Protein AF-B7Q1Q6-F1 (afdb_monomer_lite)

Radius of gyration: 13.54 Å; chains: 1; bounding box: 40×26×26 Å

Sequence (51 aa):
MSKKSNNKVCCVFGCPYKAINDEPRHFYCIPSKPYEKERRQRWIAAIRRAK

Secondary structure (DSSP, 8-state):
--------B--STT---B--TT-----PPPP-SGGGHHHHHHHHHHHS---

InterPro domains:
  IPR006612 THAP-type zinc finger [PF05485] (10-50)

Foldseek 3Di:
DPPPPPFDDDLAPPGPDTPDPDDPDDDDDQDDDPVCVVVNVVVCVRNPPDD

Organism: Ixodes scapularis (NCBI:txid6945)

pLDDT: mean 72.07, std 14.91, range [37.34, 90.88]

Structure (mmCIF, N/CA/C/O backbone):
data_AF-B7Q1Q6-F1
#
_entry.id   AF-B7Q1Q6-F1
#
loop_
_atom_site.group_PDB
_atom_site.id
_atom_site.type_symbol
_atom_site.label_atom_id
_atom_site.label_alt_id
_atom_site.label_comp_id
_atom_site.label_asym_id
_atom_site.label_entity_id
_atom_site.label_seq_id
_atom_site.pdbx_PDB_ins_code
_atom_site.Cartn_x
_atom_site.Cartn_y
_atom_site.Cartn_z
_atom_site.occupancy
_atom_site.B_iso_or_equiv
_atom_site.auth_seq_id
_atom_site.auth_comp_id
_atom_site.auth_asym_id
_atom_site.auth_atom_id
_atom_site.pdbx_PDB_model_num
ATOM 1 N N . MET A 1 1 ? 29.672 2.589 7.084 1.00 37.34 1 MET A N 1
ATOM 2 C CA . MET A 1 1 ? 28.236 2.950 7.096 1.00 37.34 1 MET A CA 1
ATOM 3 C C . MET A 1 1 ? 27.615 2.483 5.786 1.00 37.34 1 MET A C 1
ATOM 5 O O . MET A 1 1 ? 27.849 3.106 4.757 1.00 37.34 1 MET A O 1
ATOM 9 N N . SER A 1 2 ? 26.914 1.349 5.781 1.00 39.88 2 SER A N 1
ATOM 10 C CA . SER A 1 2 ? 26.316 0.802 4.556 1.00 39.88 2 SER A CA 1
ATOM 11 C C . SER A 1 2 ? 25.161 1.698 4.106 1.00 39.88 2 SER A C 1
ATOM 13 O O . SER A 1 2 ? 24.130 1.766 4.775 1.00 39.88 2 SER A O 1
ATOM 15 N N . LYS A 1 3 ? 25.349 2.424 2.996 1.00 47.41 3 LYS A N 1
ATOM 16 C CA . LYS A 1 3 ? 24.298 3.219 2.346 1.00 47.41 3 LYS A CA 1
ATOM 17 C C . LYS A 1 3 ? 23.195 2.258 1.906 1.00 47.41 3 LYS A C 1
ATOM 19 O O . LYS A 1 3 ? 23.334 1.570 0.902 1.00 47.41 3 LYS A O 1
ATOM 24 N N . LYS A 1 4 ? 22.126 2.164 2.700 1.00 45.22 4 LYS A N 1
ATOM 25 C CA . LYS A 1 4 ? 20.929 1.377 2.387 1.00 45.22 4 LYS A CA 1
ATOM 26 C C . LYS A 1 4 ? 20.359 1.954 1.092 1.00 45.22 4 LYS A C 1
ATOM 28 O O . LYS A 1 4 ? 19.838 3.066 1.093 1.00 45.22 4 LYS A O 1
ATOM 33 N N . SER A 1 5 ? 20.542 1.245 -0.018 1.00 52.72 5 SER A N 1
ATOM 34 C CA . SER A 1 5 ? 19.979 1.619 -1.312 1.00 52.72 5 SER A CA 1
ATOM 35 C C . SER A 1 5 ? 18.471 1.788 -1.139 1.00 52.72 5 SER A C 1
ATOM 37 O O . SER A 1 5 ? 17.768 0.822 -0.835 1.00 52.72 5 SER A O 1
ATOM 39 N N . ASN A 1 6 ? 17.989 3.027 -1.268 1.00 58.12 6 ASN A N 1
ATOM 40 C CA . ASN A 1 6 ? 16.583 3.418 -1.148 1.00 58.12 6 ASN A CA 1
ATOM 41 C C . ASN A 1 6 ? 15.794 2.949 -2.386 1.00 58.12 6 ASN A C 1
ATOM 43 O O . ASN A 1 6 ? 15.166 3.746 -3.078 1.00 58.12 6 ASN A O 1
ATOM 47 N N . ASN A 1 7 ? 15.825 1.647 -2.677 1.00 62.12 7 ASN A N 1
ATOM 48 C CA . ASN A 1 7 ? 15.059 1.036 -3.759 1.00 62.12 7 ASN A CA 1
ATOM 49 C C . ASN A 1 7 ? 13.579 0.994 -3.352 1.00 62.12 7 ASN A C 1
ATOM 51 O O . ASN A 1 7 ? 13.061 -0.043 -2.940 1.00 62.12 7 ASN A O 1
ATOM 55 N N . LYS A 1 8 ? 12.898 2.143 -3.414 1.00 69.44 8 LYS A N 1
ATOM 56 C CA . LYS A 1 8 ? 11.448 2.223 -3.219 1.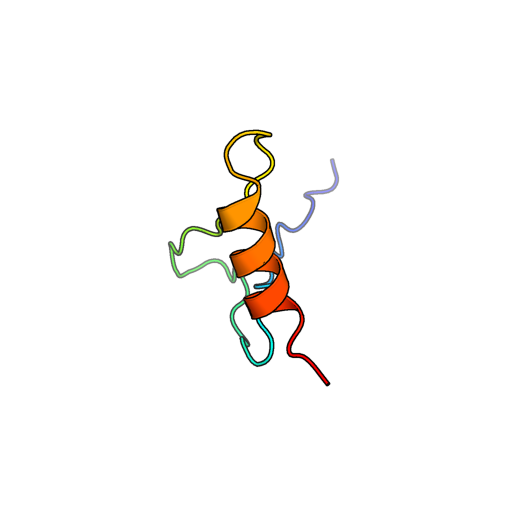00 69.44 8 LYS A CA 1
ATOM 57 C C . LYS A 1 8 ? 10.781 1.660 -4.470 1.00 69.44 8 LYS A C 1
ATOM 59 O O . LYS A 1 8 ? 10.988 2.169 -5.568 1.00 69.44 8 LYS A O 1
ATOM 64 N N . VAL A 1 9 ? 10.005 0.597 -4.308 1.00 73.12 9 VAL A N 1
ATOM 65 C CA . VAL A 1 9 ? 9.231 -0.026 -5.388 1.00 73.12 9 VAL A CA 1
ATOM 66 C C . VAL A 1 9 ? 7.756 0.253 -5.137 1.00 73.12 9 VAL A C 1
ATOM 68 O O . VAL A 1 9 ? 7.314 0.273 -3.987 1.00 73.12 9 VAL A O 1
ATOM 71 N N . CYS A 1 10 ? 6.992 0.506 -6.197 1.00 77.19 10 CYS A N 1
ATOM 72 C CA . CYS A 1 10 ? 5.551 0.660 -6.071 1.00 77.19 10 CYS A CA 1
ATOM 73 C C . CYS A 1 10 ? 4.896 -0.689 -5.733 1.00 77.19 10 CYS A C 1
ATOM 75 O O . CYS A 1 10 ? 5.146 -1.687 -6.401 1.00 77.19 10 CYS A O 1
ATOM 77 N N . CYS A 1 11 ? 4.026 -0.720 -4.722 1.00 76.94 11 CYS A N 1
ATOM 78 C CA . CYS A 1 11 ? 3.296 -1.934 -4.341 1.00 76.94 11 CYS A CA 1
ATOM 79 C C . CYS A 1 11 ? 2.095 -2.241 -5.256 1.00 76.94 11 CYS A C 1
ATOM 81 O O . CYS A 1 11 ? 1.404 -3.226 -5.029 1.00 76.94 11 CYS A O 1
ATOM 83 N N . VAL A 1 12 ? 1.791 -1.398 -6.246 1.00 77.06 12 VAL A N 1
ATOM 84 C CA . VAL A 1 12 ? 0.670 -1.613 -7.173 1.00 77.06 12 VAL A CA 1
ATOM 85 C C . VAL A 1 12 ? 1.030 -2.718 -8.165 1.00 77.06 12 VAL A C 1
ATOM 87 O O . VAL A 1 12 ? 2.102 -2.692 -8.770 1.00 77.06 12 VAL A O 1
ATOM 90 N N . PHE A 1 13 ? 0.134 -3.686 -8.352 1.00 72.31 13 PHE A N 1
ATOM 91 C CA . PHE A 1 13 ? 0.346 -4.758 -9.320 1.00 72.31 13 PHE A CA 1
ATOM 92 C C . PHE A 1 13 ? 0.474 -4.215 -10.746 1.00 72.31 13 PHE A C 1
ATOM 94 O O . PHE A 1 13 ? -0.274 -3.326 -11.146 1.00 72.31 13 PHE A O 1
ATOM 101 N N . GLY A 1 14 ? 1.434 -4.739 -11.509 1.00 70.69 14 GLY A N 1
ATOM 102 C CA . GLY A 1 14 ? 1.704 -4.274 -12.872 1.00 70.69 14 GLY A CA 1
ATOM 103 C C . GLY A 1 14 ? 2.399 -2.912 -12.952 1.00 70.69 14 GLY A C 1
ATOM 104 O O . GLY A 1 14 ? 2.571 -2.392 -14.047 1.00 70.69 14 GLY A O 1
ATOM 105 N N . CYS A 1 15 ? 2.820 -2.332 -11.824 1.00 73.62 15 CYS A N 1
ATOM 106 C CA . CYS A 1 15 ? 3.566 -1.083 -11.797 1.00 73.62 15 CYS A CA 1
ATOM 107 C C . CYS A 1 15 ? 5.078 -1.372 -11.882 1.00 73.62 15 CYS A C 1
ATOM 109 O O . CYS A 1 15 ? 5.671 -1.793 -10.887 1.00 73.62 15 CYS A O 1
ATOM 111 N N . PRO A 1 16 ? 5.745 -1.142 -13.032 1.00 69.69 16 PRO A N 1
ATOM 112 C CA . PRO A 1 16 ? 7.189 -1.354 -13.160 1.00 69.69 16 PRO A CA 1
ATOM 113 C C . PRO A 1 16 ? 8.004 -0.237 -12.490 1.00 69.69 16 PRO A C 1
ATOM 115 O O . PRO A 1 16 ? 9.235 -0.285 -12.496 1.00 69.69 16 PRO A O 1
ATOM 118 N N . TYR A 1 17 ? 7.334 0.777 -11.928 1.00 69.88 17 TYR A N 1
ATOM 119 C CA . TYR A 1 17 ? 7.986 1.955 -11.384 1.00 69.88 17 TYR A CA 1
ATOM 120 C C . TYR A 1 17 ? 8.753 1.635 -10.103 1.00 69.88 17 TYR A C 1
ATOM 122 O O . TYR A 1 17 ? 8.217 1.193 -9.079 1.00 69.88 17 TYR A O 1
ATOM 130 N N . LYS A 1 18 ? 10.042 1.936 -10.179 1.00 69.88 18 LYS A N 1
ATOM 131 C CA . LYS A 1 18 ? 10.996 1.905 -9.081 1.00 69.88 18 LYS A CA 1
ATOM 132 C C . LYS A 1 18 ? 11.550 3.318 -8.941 1.00 69.88 18 LYS A C 1
ATOM 134 O O . LYS A 1 18 ? 11.672 4.025 -9.939 1.00 69.88 18 LYS A O 1
ATOM 139 N N . ALA A 1 19 ? 11.870 3.734 -7.722 1.00 64.69 19 ALA A N 1
ATOM 140 C CA . ALA A 1 19 ? 12.627 4.953 -7.472 1.00 64.69 19 ALA A CA 1
ATOM 141 C C . ALA A 1 19 ? 14.050 4.748 -8.001 1.00 64.69 19 ALA A C 1
ATOM 143 O O . ALA A 1 19 ? 14.942 4.333 -7.266 1.00 64.69 19 ALA A O 1
ATOM 144 N N . ILE A 1 20 ? 14.230 4.946 -9.303 1.00 63.97 20 ILE A N 1
ATOM 145 C CA . ILE A 1 20 ? 15.533 5.030 -9.952 1.00 63.97 20 ILE A CA 1
ATOM 146 C C . ILE A 1 20 ? 15.821 6.528 -10.071 1.00 63.97 20 ILE A C 1
ATOM 148 O O . ILE A 1 20 ? 14.916 7.293 -10.390 1.00 63.97 20 ILE A O 1
ATOM 152 N N . ASN A 1 21 ? 17.047 6.911 -9.720 1.00 58.25 21 ASN A N 1
ATOM 153 C CA . ASN A 1 21 ? 17.516 8.219 -9.235 1.00 58.25 21 ASN A CA 1
ATOM 154 C C . ASN A 1 21 ? 17.117 9.522 -9.979 1.00 58.25 21 ASN A C 1
ATOM 156 O O . ASN A 1 21 ? 17.532 10.576 -9.511 1.00 58.25 21 ASN A O 1
ATOM 160 N N . ASP A 1 22 ? 16.322 9.502 -11.051 1.00 55.94 22 ASP A N 1
ATOM 161 C CA . ASP A 1 22 ? 16.172 10.651 -11.960 1.00 55.94 22 ASP A CA 1
ATOM 162 C C . ASP A 1 22 ? 14.765 11.270 -12.050 1.00 55.94 22 ASP A C 1
ATOM 164 O O . ASP A 1 22 ? 14.635 12.407 -12.491 1.00 55.94 22 ASP A O 1
ATOM 168 N N . GLU A 1 23 ? 13.701 10.594 -11.594 1.00 63.25 23 GLU A N 1
ATOM 169 C CA . GLU A 1 23 ? 12.354 11.191 -11.610 1.00 63.25 23 GLU A CA 1
ATOM 170 C C . GLU A 1 23 ? 11.900 11.551 -10.183 1.00 63.25 23 GLU A C 1
ATOM 172 O O . GLU A 1 23 ? 11.746 10.648 -9.348 1.00 63.25 23 GLU A O 1
ATOM 177 N N . PRO A 1 24 ? 11.647 12.838 -9.863 1.00 64.06 24 PRO A N 1
ATOM 178 C CA . PRO A 1 24 ? 11.133 13.255 -8.562 1.00 64.06 24 PRO A CA 1
ATOM 179 C C . PRO A 1 24 ? 9.647 12.884 -8.433 1.00 64.06 24 PRO A C 1
ATOM 181 O O . PRO A 1 24 ? 8.764 13.736 -8.379 1.00 64.06 24 PRO A O 1
ATOM 184 N N . ARG A 1 25 ? 9.346 11.583 -8.377 1.00 67.31 25 ARG A N 1
ATOM 185 C CA . ARG A 1 25 ? 8.025 11.081 -7.997 1.00 67.31 25 ARG A CA 1
ATOM 186 C C . ARG A 1 25 ? 7.974 10.824 -6.504 1.00 67.31 25 ARG A C 1
ATOM 188 O O . ARG A 1 25 ? 8.807 10.122 -5.928 1.00 67.31 25 ARG A O 1
ATOM 195 N N . 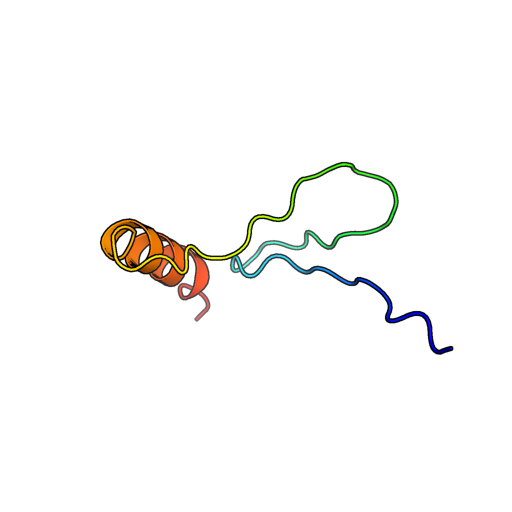HIS A 1 26 ? 6.939 11.360 -5.872 1.00 74.06 26 HIS A N 1
ATOM 196 C CA . HIS A 1 26 ? 6.672 11.101 -4.468 1.00 74.06 26 HIS A CA 1
ATOM 197 C C . HIS A 1 26 ? 6.117 9.686 -4.285 1.00 74.06 26 HIS A C 1
ATOM 199 O O . HIS A 1 26 ? 5.024 9.351 -4.737 1.00 74.06 26 HIS A O 1
ATOM 205 N N . PHE A 1 27 ? 6.875 8.852 -3.574 1.00 75.88 27 PHE A N 1
ATOM 206 C CA . PHE A 1 27 ? 6.385 7.575 -3.069 1.00 75.88 27 PHE A CA 1
ATOM 207 C C . PHE A 1 27 ? 5.607 7.830 -1.784 1.00 75.88 27 PHE A C 1
ATOM 209 O O . PHE A 1 27 ? 6.189 8.172 -0.753 1.00 75.88 27 PHE A O 1
ATOM 216 N N . TYR A 1 28 ? 4.294 7.659 -1.856 1.00 82.75 28 TYR A N 1
ATOM 217 C CA . TYR A 1 28 ? 3.416 7.751 -0.701 1.00 82.75 28 TYR A CA 1
ATOM 218 C C . TYR A 1 28 ? 3.374 6.421 0.054 1.00 82.75 28 TYR A C 1
ATOM 220 O O . TYR A 1 28 ? 3.293 5.346 -0.542 1.00 82.75 28 TYR A O 1
ATOM 228 N N . CYS A 1 29 ? 3.402 6.497 1.382 1.00 81.12 29 CYS A N 1
ATOM 229 C CA . CYS A 1 29 ? 3.188 5.341 2.244 1.00 81.12 29 CYS A CA 1
ATOM 230 C C . CYS A 1 29 ? 1.692 5.028 2.372 1.00 81.12 29 CYS A C 1
ATOM 232 O O . CYS A 1 29 ? 0.849 5.920 2.267 1.00 81.12 29 CYS A O 1
ATOM 234 N N . ILE A 1 30 ? 1.370 3.763 2.661 1.00 85.00 30 ILE A N 1
ATOM 235 C CA . ILE A 1 30 ? 0.000 3.366 3.002 1.00 85.00 30 ILE A CA 1
ATOM 236 C C . ILE A 1 30 ? -0.446 4.166 4.241 1.00 85.00 30 ILE A C 1
ATOM 238 O O . ILE A 1 30 ? 0.322 4.251 5.203 1.00 85.00 30 ILE A O 1
ATOM 242 N N . PRO A 1 31 ? -1.672 4.721 4.254 1.00 87.62 31 PRO A N 1
ATOM 243 C CA . PRO A 1 31 ? -2.209 5.403 5.425 1.00 87.62 31 PRO A CA 1
ATOM 244 C C . PRO A 1 31 ? -2.210 4.498 6.663 1.00 87.62 31 PRO A C 1
ATOM 246 O O . PRO A 1 31 ? -2.770 3.399 6.641 1.00 87.62 31 PRO A O 1
ATOM 249 N N . SER A 1 32 ? -1.605 4.976 7.751 1.00 85.50 32 SER A N 1
ATOM 250 C CA . SER A 1 32 ? -1.480 4.234 9.019 1.00 85.50 32 SER A CA 1
ATOM 251 C C . SER A 1 32 ? -2.351 4.798 10.138 1.00 85.50 32 SER A C 1
ATOM 253 O O . SER A 1 32 ? -2.438 4.199 11.208 1.00 85.50 32 SER A O 1
ATOM 255 N N . LYS A 1 33 ? -2.982 5.957 9.924 1.00 89.75 33 LYS A N 1
A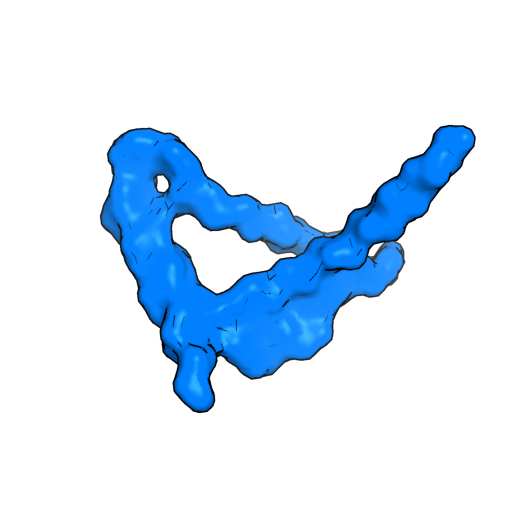TOM 256 C CA . LYS A 1 33 ? -3.736 6.642 10.972 1.00 89.75 33 LYS A CA 1
ATOM 257 C C . LYS A 1 33 ? -5.077 5.945 11.232 1.00 89.75 33 LYS A C 1
ATOM 259 O O . LYS A 1 33 ? -5.716 5.485 10.282 1.00 89.75 33 LYS A O 1
ATOM 264 N N . PRO A 1 34 ? -5.545 5.895 12.492 1.00 85.69 34 PRO A N 1
ATOM 265 C CA . PRO A 1 34 ? -6.755 5.154 12.859 1.00 85.69 34 PRO A CA 1
ATOM 266 C C . PRO A 1 34 ? -8.018 5.693 12.171 1.00 85.69 34 PRO A C 1
ATOM 268 O O . PRO A 1 34 ? -8.894 4.917 11.798 1.00 85.69 34 PRO A O 1
ATOM 271 N N . TYR A 1 35 ? -8.079 7.003 11.922 1.00 90.88 35 TYR A N 1
ATOM 272 C CA . TYR A 1 35 ? -9.183 7.658 11.215 1.00 90.88 35 TYR A CA 1
ATOM 273 C C . TYR A 1 35 ? -9.130 7.501 9.686 1.00 90.88 35 TYR A C 1
ATOM 275 O O . TYR A 1 35 ? -10.091 7.824 9.000 1.00 90.88 35 TYR A O 1
ATOM 283 N N . GLU A 1 36 ? -8.040 6.969 9.127 1.00 90.12 36 GLU A N 1
ATOM 284 C CA . GLU A 1 36 ? -7.905 6.703 7.688 1.00 90.12 36 GLU A CA 1
ATOM 285 C C . GLU A 1 36 ? -8.242 5.248 7.334 1.00 90.12 36 GLU A C 1
ATOM 287 O O . GLU A 1 36 ? -7.857 4.759 6.273 1.00 90.12 36 GLU A O 1
ATOM 292 N N . LYS A 1 37 ? -8.959 4.532 8.212 1.00 89.94 37 LYS A N 1
ATOM 293 C CA . LYS A 1 37 ? -9.260 3.100 8.066 1.00 89.94 37 LYS A CA 1
ATOM 294 C C . LYS A 1 37 ? -9.861 2.751 6.701 1.00 89.94 37 LYS A C 1
ATOM 296 O O . LYS A 1 37 ? -9.377 1.830 6.047 1.00 89.94 37 LYS A O 1
ATOM 301 N N . GLU A 1 38 ? -10.858 3.508 6.247 1.00 90.69 38 GLU A N 1
ATOM 302 C CA . GLU A 1 38 ? -11.495 3.294 4.939 1.00 90.69 38 GLU A CA 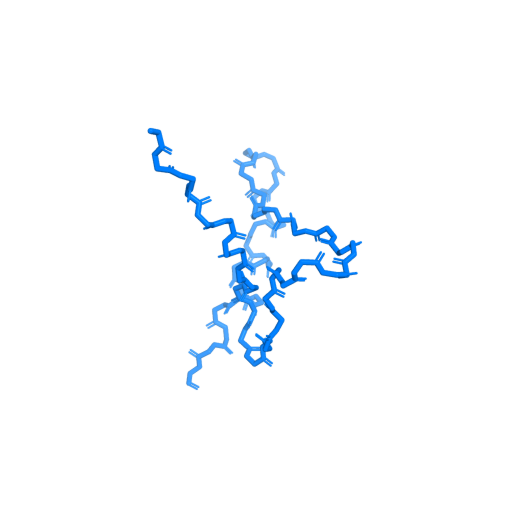1
ATOM 303 C C . GLU A 1 38 ? -10.513 3.537 3.781 1.00 90.69 38 GLU A C 1
ATOM 305 O O . GLU A 1 38 ? -10.399 2.731 2.855 1.00 90.69 38 GLU A O 1
ATOM 310 N N . ARG A 1 39 ? -9.727 4.617 3.858 1.00 90.00 39 ARG A N 1
ATOM 311 C CA . ARG A 1 39 ? -8.701 4.939 2.858 1.00 90.00 39 ARG A CA 1
ATOM 312 C C . ARG A 1 39 ? -7.631 3.847 2.794 1.00 90.00 39 ARG A C 1
ATOM 314 O O . ARG A 1 39 ? -7.276 3.412 1.701 1.00 90.00 39 ARG A O 1
ATOM 321 N N . ARG A 1 40 ? -7.167 3.351 3.945 1.00 89.44 40 ARG A N 1
ATOM 322 C CA . ARG A 1 40 ? -6.231 2.222 4.046 1.00 89.44 40 ARG A CA 1
ATOM 323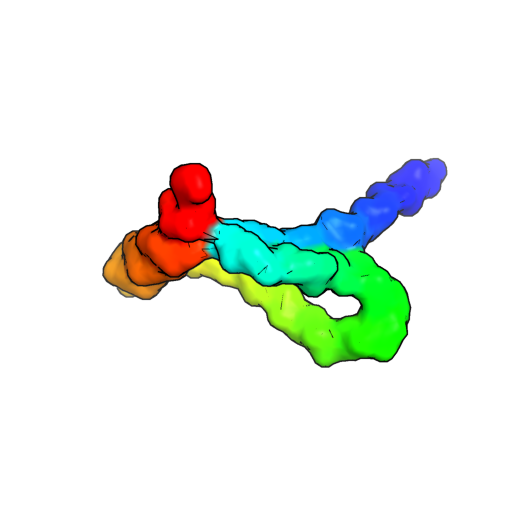 C C . ARG A 1 40 ? -6.804 0.966 3.392 1.00 89.44 40 ARG A C 1
ATOM 325 O O . ARG A 1 40 ? -6.087 0.299 2.654 1.00 89.44 40 ARG A O 1
ATOM 332 N N . GLN A 1 41 ? -8.079 0.650 3.620 1.00 88.44 41 GLN A N 1
ATOM 333 C CA . GLN A 1 41 ? -8.738 -0.498 2.985 1.00 88.44 41 GLN A CA 1
ATOM 334 C C . GLN A 1 41 ? -8.783 -0.361 1.459 1.00 88.44 41 GLN A C 1
ATOM 336 O O . GLN A 1 41 ? -8.422 -1.309 0.764 1.00 88.44 41 GLN A O 1
ATOM 341 N N . ARG A 1 42 ? -9.138 0.820 0.932 1.00 87.44 42 ARG A N 1
ATOM 342 C CA . ARG A 1 42 ? -9.116 1.100 -0.517 1.00 87.44 42 ARG A CA 1
ATOM 343 C C . ARG A 1 42 ? -7.716 0.941 -1.114 1.00 87.44 42 ARG A C 1
ATOM 345 O O . ARG A 1 42 ? -7.565 0.316 -2.158 1.00 87.44 42 ARG A O 1
ATOM 352 N N . TRP A 1 43 ? -6.692 1.447 -0.425 1.00 87.06 43 TRP A N 1
ATOM 353 C CA . TRP A 1 43 ? -5.291 1.294 -0.830 1.00 87.06 43 TRP A CA 1
ATOM 354 C C . TRP A 1 43 ? -4.856 -0.169 -0.863 1.00 87.06 43 TRP A C 1
ATOM 356 O O . TRP A 1 43 ? -4.283 -0.620 -1.849 1.00 87.06 43 TRP A O 1
ATOM 366 N N . ILE A 1 44 ? -5.163 -0.928 0.191 1.00 85.56 44 ILE A N 1
ATOM 367 C CA . ILE A 1 44 ? -4.852 -2.358 0.244 1.00 85.56 44 ILE A CA 1
ATOM 368 C C . ILE A 1 44 ? -5.579 -3.095 -0.883 1.00 85.56 44 ILE A C 1
ATOM 370 O O . ILE A 1 44 ? -4.951 -3.912 -1.540 1.00 85.56 44 ILE A O 1
ATOM 374 N N . ALA A 1 45 ? -6.855 -2.800 -1.149 1.00 85.06 45 ALA A N 1
ATOM 375 C CA . ALA A 1 45 ? -7.614 -3.430 -2.231 1.00 85.06 45 ALA A CA 1
ATOM 376 C C . ALA A 1 45 ? -7.023 -3.139 -3.623 1.00 85.06 45 ALA A C 1
ATOM 378 O O . ALA A 1 45 ? -6.988 -4.034 -4.465 1.00 85.06 45 ALA A O 1
ATOM 379 N N . ALA A 1 46 ? -6.526 -1.919 -3.846 1.00 80.31 46 ALA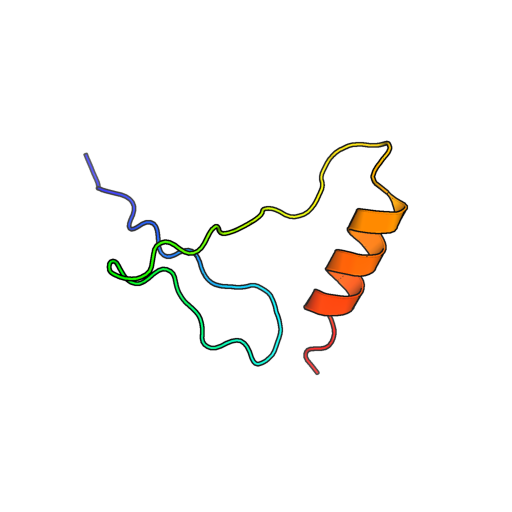 A N 1
ATOM 380 C CA . ALA A 1 46 ? -5.838 -1.544 -5.081 1.00 80.31 46 ALA A CA 1
ATOM 381 C C . ALA A 1 46 ? -4.477 -2.251 -5.233 1.00 80.31 46 ALA A C 1
ATOM 383 O O . ALA A 1 46 ? -4.116 -2.664 -6.329 1.00 80.31 46 ALA A O 1
ATOM 384 N N . ILE A 1 47 ? -3.744 -2.435 -4.129 1.00 81.00 47 ILE A N 1
ATOM 385 C CA . ILE A 1 47 ? -2.448 -3.134 -4.086 1.00 81.00 47 ILE A CA 1
ATOM 386 C C . ILE A 1 47 ? -2.614 -4.657 -4.255 1.00 81.00 47 ILE A C 1
ATOM 388 O O . ILE A 1 47 ? -1.854 -5.287 -4.983 1.00 81.00 47 ILE A O 1
ATOM 392 N N . ARG A 1 48 ? -3.606 -5.266 -3.588 1.00 65.56 48 ARG A N 1
ATOM 393 C CA . ARG A 1 48 ? -3.782 -6.730 -3.479 1.00 65.56 48 ARG A CA 1
ATOM 394 C C . ARG A 1 48 ? -4.457 -7.408 -4.676 1.00 65.56 48 ARG A C 1
ATOM 396 O O . ARG A 1 48 ? -4.657 -8.617 -4.622 1.00 65.56 48 ARG A O 1
ATOM 403 N N . ARG A 1 49 ? -4.781 -6.704 -5.763 1.00 54.78 49 ARG A N 1
ATOM 404 C CA . ARG A 1 49 ? -5.264 -7.336 -7.011 1.00 54.78 49 ARG A CA 1
ATOM 405 C C . ARG A 1 49 ? -4.101 -7.741 -7.924 1.00 54.78 49 ARG A C 1
ATOM 407 O O . ARG A 1 49 ? -4.028 -7.343 -9.078 1.00 54.78 49 ARG A O 1
ATOM 414 N N . ALA A 1 50 ? -3.210 -8.540 -7.349 1.00 50.31 50 ALA A N 1
ATOM 415 C CA . ALA A 1 50 ? -2.163 -9.307 -8.003 1.00 50.31 50 ALA A CA 1
ATOM 416 C C . ALA A 1 50 ? -2.530 -10.786 -7.831 1.00 50.31 50 ALA A C 1
ATOM 418 O O . ALA A 1 50 ? -2.261 -11.349 -6.769 1.00 50.31 50 ALA A O 1
ATOM 419 N N . LYS A 1 51 ? -3.227 -11.380 -8.800 1.00 41.38 51 LYS A N 1
ATOM 420 C CA . LYS A 1 51 ? -3.361 -12.837 -8.896 1.00 41.38 51 LYS A CA 1
ATOM 421 C C . LYS A 1 51 ? -2.517 -13.303 -10.067 1.00 41.38 51 LYS A C 1
ATOM 423 O O . LYS A 1 51 ? -2.557 -12.593 -11.095 1.00 41.38 51 LYS A O 1
#